Protein AF-A0A820LID2-F1 (afdb_monomer_lite)

Sequence (95 aa):
MTQKAFDCIPQTAVYQYSSTYGYDDKQIIGDTWLITQDEAIMYFTVSNDSLCIPLNGFNYSQNPPTLNSTTVANFVPKILDSSAFDIPEECKNTT

Radius of gyration: 16.75 Å; chains: 1; bounding box: 40×30×42 Å

Secondary structure (DSSP, 8-state):
----TTS---TT-EEEEEEEEEETTEEEEEEEEEEEETTEEEEEEEESSTT--EEEEEEEEETTEEEEEEE--S--SS-S-GGGGSPPGGGSS--

pLDDT: mean 85.97, std 13.56, range [35.44, 96.88]

Foldseek 3Di:
DDPDPPPDQDPQWDWDDWDWDDDDPPIFIWTWTWDDDPQKIKIWIFTPDPVRHTAKMWIAHVVVGDIDIDGDDPDDPDDPDPCVPPDDPVRPPPD

Structure (mmCIF, N/CA/C/O backbone):
data_AF-A0A820LID2-F1
#
_entry.id   AF-A0A820LID2-F1
#
loop_
_atom_site.group_PDB
_atom_site.id
_atom_site.type_symbol
_atom_site.label_atom_id
_atom_site.label_alt_id
_atom_site.label_comp_id
_atom_site.label_asym_id
_atom_site.label_entity_id
_atom_site.label_seq_id
_atom_site.pdbx_PDB_ins_code
_atom_site.Cartn_x
_atom_site.Cartn_y
_atom_site.Cartn_z
_atom_site.occupancy
_atom_site.B_iso_or_equiv
_atom_site.auth_seq_id
_atom_site.auth_comp_id
_atom_site.auth_asym_id
_atom_site.auth_atom_id
_atom_site.pdbx_PDB_model_num
ATOM 1 N N . MET A 1 1 ? -11.649 10.956 13.005 1.00 35.44 1 MET A N 1
ATOM 2 C CA . MET A 1 1 ? -11.919 10.136 11.805 1.00 35.44 1 MET A CA 1
ATOM 3 C C . MET A 1 1 ? -10.721 9.228 11.630 1.00 35.44 1 MET A C 1
ATOM 5 O O . MET A 1 1 ? -9.658 9.725 11.305 1.00 35.44 1 MET A O 1
ATOM 9 N N . THR A 1 2 ? -10.843 7.946 11.962 1.00 36.25 2 THR A N 1
ATOM 10 C CA . THR A 1 2 ? -9.717 7.008 11.893 1.00 36.25 2 THR A CA 1
ATOM 11 C C . TH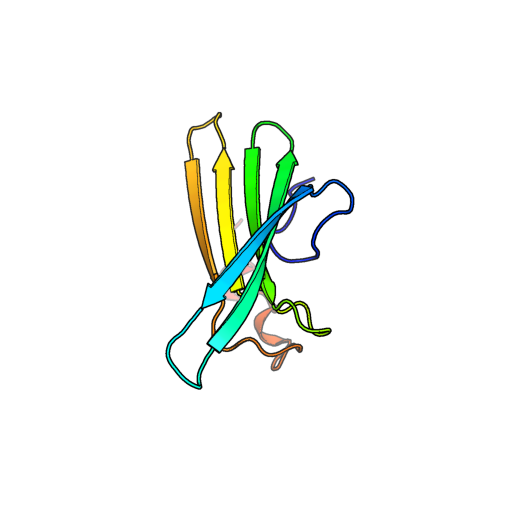R A 1 2 ? -9.546 6.586 10.440 1.00 36.25 2 THR A C 1
ATOM 13 O O . THR A 1 2 ? -10.413 5.904 9.894 1.00 36.25 2 THR A O 1
ATOM 16 N N . GLN A 1 3 ? -8.479 7.055 9.794 1.00 37.50 3 GLN A N 1
ATOM 17 C CA . GLN A 1 3 ? -8.133 6.670 8.430 1.00 37.50 3 GLN A CA 1
ATOM 18 C C . GLN A 1 3 ? -7.918 5.151 8.406 1.00 37.50 3 GLN A C 1
ATOM 20 O O . GLN A 1 3 ? -6.984 4.639 9.024 1.00 37.50 3 GLN A O 1
ATOM 25 N N . LYS A 1 4 ? -8.821 4.417 7.750 1.00 41.44 4 LYS A N 1
ATOM 26 C CA . LYS A 1 4 ? -8.623 2.993 7.490 1.00 41.44 4 LYS A CA 1
ATOM 27 C C . LYS A 1 4 ? -7.450 2.882 6.522 1.00 41.44 4 LYS A C 1
ATOM 29 O O . LYS A 1 4 ? -7.495 3.432 5.423 1.00 41.44 4 LYS A O 1
ATOM 34 N N . ALA A 1 5 ? -6.374 2.233 6.958 1.00 43.53 5 ALA A N 1
ATOM 35 C CA . ALA A 1 5 ? -5.295 1.860 6.061 1.00 43.53 5 ALA A CA 1
ATOM 36 C C . ALA A 1 5 ? -5.911 1.073 4.889 1.00 43.53 5 ALA A C 1
ATOM 38 O O . ALA A 1 5 ? -6.733 0.194 5.138 1.00 43.53 5 ALA A O 1
ATOM 39 N N . PHE A 1 6 ? -5.518 1.411 3.658 1.00 53.94 6 PHE A N 1
ATOM 40 C CA . PHE A 1 6 ? -5.836 0.742 2.382 1.00 53.94 6 PHE A CA 1
ATOM 41 C C . PHE A 1 6 ? -6.954 1.279 1.473 1.00 53.94 6 PHE A C 1
ATOM 43 O O . PHE A 1 6 ? -7.028 0.790 0.350 1.00 53.94 6 PHE A O 1
ATOM 50 N N . ASP A 1 7 ? -7.745 2.298 1.829 1.00 59.41 7 ASP A N 1
ATOM 51 C CA . ASP A 1 7 ? -8.849 2.684 0.923 1.00 59.41 7 ASP A CA 1
ATOM 52 C C . ASP A 1 7 ? -8.386 3.410 -0.360 1.00 59.41 7 ASP A C 1
ATOM 54 O O . ASP A 1 7 ? -8.976 3.181 -1.409 1.00 59.41 7 ASP A O 1
ATOM 58 N N . CYS A 1 8 ? -7.330 4.238 -0.316 1.00 70.75 8 CYS A N 1
ATOM 59 C CA . CYS A 1 8 ? -6.686 4.903 -1.467 1.00 70.75 8 CYS A CA 1
ATOM 60 C C . CYS A 1 8 ? -5.373 5.587 -1.026 1.00 70.75 8 CYS A C 1
ATOM 62 O O . CYS A 1 8 ? -5.226 5.930 0.150 1.00 70.75 8 CYS A O 1
ATOM 64 N N . ILE A 1 9 ? -4.458 5.884 -1.962 1.00 84.25 9 ILE A N 1
ATOM 65 C CA . ILE A 1 9 ? -3.389 6.872 -1.718 1.00 84.25 9 ILE A CA 1
ATOM 66 C C . ILE A 1 9 ? -4.052 8.260 -1.668 1.00 84.25 9 ILE A C 1
ATOM 68 O O . ILE A 1 9 ? -4.673 8.663 -2.656 1.00 84.25 9 ILE A O 1
ATOM 72 N N . PRO A 1 10 ? -3.985 8.999 -0.547 1.00 85.50 10 PRO A N 1
ATOM 73 C CA . PRO A 1 10 ? -4.629 10.299 -0.450 1.00 85.50 10 PRO A CA 1
ATOM 74 C C . PRO A 1 10 ? -3.915 11.322 -1.333 1.00 85.50 10 PRO A C 1
ATOM 76 O O . PRO A 1 10 ? -2.713 11.239 -1.563 1.00 85.50 10 PRO A O 1
ATOM 79 N N . GLN A 1 11 ? -4.639 12.355 -1.762 1.00 86.50 11 GLN A N 1
ATOM 80 C CA . GLN A 1 11 ? -4.062 13.447 -2.559 1.00 86.50 11 GLN A CA 1
ATOM 81 C C . GLN A 1 11 ? -2.951 14.216 -1.829 1.00 86.50 11 GLN A C 1
ATOM 83 O O . GLN A 1 11 ? -2.132 14.868 -2.466 1.00 86.50 11 GLN A O 1
ATOM 88 N N . THR A 1 12 ? -2.926 14.154 -0.497 1.00 87.62 12 THR A N 1
ATOM 89 C CA . THR A 1 12 ? -1.878 14.753 0.338 1.00 87.62 12 THR A CA 1
ATOM 90 C C . THR A 1 12 ? -0.595 13.924 0.379 1.00 87.62 12 THR A C 1
ATOM 92 O O . THR A 1 12 ? 0.385 14.366 0.977 1.00 87.62 12 THR A O 1
ATOM 95 N N . ALA A 1 13 ? -0.589 12.727 -0.213 1.00 92.25 13 ALA A N 1
ATOM 96 C CA . ALA A 1 13 ? 0.576 11.864 -0.223 1.00 92.25 13 ALA A CA 1
ATOM 97 C C . ALA A 1 13 ? 1.687 12.431 -1.113 1.00 92.25 13 ALA A C 1
ATOM 99 O O . ALA A 1 13 ? 1.447 12.958 -2.200 1.00 92.25 13 ALA A O 1
ATOM 100 N N . VAL A 1 14 ? 2.926 12.262 -0.667 1.00 96.25 14 VAL A N 1
ATOM 101 C CA . VAL A 1 14 ? 4.125 12.694 -1.377 1.00 96.25 14 VAL A CA 1
ATOM 102 C C . VAL A 1 14 ? 4.844 11.464 -1.902 1.00 96.25 14 VAL A C 1
ATOM 104 O O . VAL A 1 14 ? 5.303 10.633 -1.116 1.00 96.25 14 VAL A O 1
ATOM 107 N N . TYR A 1 15 ? 4.975 11.354 -3.222 1.00 95.44 15 TYR A N 1
ATOM 108 C CA . TYR A 1 15 ? 5.779 10.305 -3.846 1.00 95.44 15 TYR A CA 1
ATOM 109 C C . TYR A 1 15 ? 7.206 10.318 -3.287 1.00 95.44 15 TYR A C 1
ATOM 111 O O . TYR A 1 15 ? 7.814 11.382 -3.157 1.00 95.44 15 TYR A O 1
ATOM 119 N N . GLN A 1 16 ? 7.732 9.143 -2.949 1.00 96.88 16 GLN A N 1
ATOM 120 C CA . GLN A 1 16 ? 9.080 8.995 -2.406 1.00 96.88 16 GLN A CA 1
ATOM 121 C C . GLN A 1 16 ? 10.012 8.345 -3.425 1.00 96.88 16 GLN A C 1
ATOM 123 O O . GLN A 1 16 ? 11.009 8.942 -3.826 1.00 96.88 16 GLN A O 1
ATOM 128 N N . TYR A 1 17 ? 9.698 7.116 -3.829 1.00 95.38 17 TYR A N 1
ATOM 129 C CA . TYR A 1 17 ? 10.535 6.310 -4.713 1.00 95.38 17 TYR A CA 1
ATOM 130 C C . TYR A 1 17 ? 9.746 5.140 -5.297 1.00 95.38 17 TYR A C 1
ATOM 132 O O . TYR A 1 17 ? 8.673 4.791 -4.805 1.00 95.38 17 TYR A O 1
ATOM 140 N N . SER A 1 18 ? 10.335 4.509 -6.308 1.00 95.75 18 SER A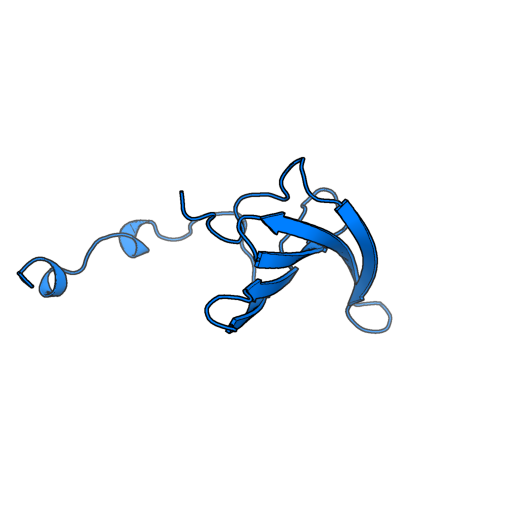 N 1
ATOM 141 C CA . SER A 1 18 ? 9.871 3.252 -6.880 1.00 95.75 18 SER A CA 1
ATOM 142 C C . SER A 1 18 ? 10.824 2.130 -6.473 1.00 95.75 18 SER A C 1
ATOM 144 O O . SER A 1 18 ? 12.036 2.346 -6.368 1.00 95.75 18 SER A O 1
ATOM 146 N N . SER A 1 19 ? 10.278 0.946 -6.230 1.00 91.81 19 SER A N 1
ATOM 147 C CA . SER A 1 19 ? 10.993 -0.242 -5.774 1.00 91.81 19 SER A CA 1
ATOM 148 C C . SER A 1 19 ? 10.630 -1.450 -6.619 1.00 91.81 19 SER A C 1
ATOM 150 O O . SER A 1 19 ? 9.465 -1.680 -6.936 1.00 91.81 19 SER A O 1
ATOM 152 N N . THR A 1 20 ? 11.628 -2.277 -6.908 1.00 92.94 20 THR A N 1
ATOM 153 C CA . THR A 1 20 ? 11.435 -3.580 -7.543 1.00 92.94 20 THR A CA 1
ATOM 154 C C . THR A 1 20 ? 11.360 -4.668 -6.477 1.00 92.94 20 THR A C 1
ATOM 156 O O . THR A 1 20 ? 12.269 -4.813 -5.660 1.00 92.94 20 THR A O 1
ATOM 159 N N . TYR A 1 21 ? 10.293 -5.459 -6.507 1.00 88.25 21 TYR A N 1
ATOM 160 C CA . TYR A 1 21 ? 10.061 -6.607 -5.638 1.00 88.25 21 TYR A CA 1
ATOM 161 C C . TYR A 1 21 ? 10.172 -7.895 -6.451 1.00 88.25 21 TYR A C 1
ATOM 163 O O . TYR A 1 21 ? 9.504 -8.029 -7.470 1.00 88.25 21 TYR A O 1
ATOM 171 N N . GLY A 1 22 ? 10.966 -8.857 -5.982 1.00 88.81 22 GLY A N 1
ATOM 172 C CA . GLY A 1 22 ? 11.162 -10.148 -6.650 1.00 88.81 22 GLY A CA 1
ATOM 173 C C . GLY A 1 22 ? 12.529 -10.284 -7.323 1.00 88.81 22 GLY A C 1
ATOM 174 O O . GLY A 1 22 ? 13.427 -9.478 -7.090 1.00 88.81 22 GLY A O 1
ATOM 175 N N . TYR A 1 23 ? 12.689 -11.335 -8.126 1.00 91.38 23 TYR A N 1
ATOM 176 C CA . TYR A 1 23 ? 13.956 -11.712 -8.762 1.00 91.38 23 TYR A CA 1
ATOM 177 C C . TYR A 1 23 ? 13.722 -12.113 -10.222 1.00 91.38 23 TYR A C 1
ATOM 179 O O . TYR A 1 23 ? 12.664 -12.647 -10.556 1.00 91.38 23 TYR A O 1
ATOM 187 N N . ASP A 1 24 ? 14.719 -11.859 -11.073 1.00 92.19 24 ASP A N 1
ATOM 188 C CA . ASP A 1 24 ? 14.739 -12.231 -12.494 1.00 92.19 24 ASP A CA 1
ATOM 189 C C . ASP A 1 24 ? 13.481 -11.787 -13.262 1.00 92.19 24 ASP A C 1
ATOM 191 O O . ASP A 1 24 ? 13.171 -10.599 -13.294 1.00 92.19 24 ASP A O 1
ATOM 195 N N . ASP A 1 25 ? 12.757 -12.716 -13.882 1.00 90.25 25 ASP A N 1
ATOM 196 C CA . ASP A 1 25 ? 11.545 -12.473 -14.670 1.00 90.25 25 ASP A CA 1
ATOM 197 C C . ASP A 1 25 ? 10.264 -12.383 -13.821 1.00 90.25 25 ASP A C 1
ATOM 199 O O . ASP A 1 25 ? 9.177 -12.147 -14.350 1.00 90.25 25 ASP A O 1
ATOM 203 N N . LYS A 1 26 ? 10.372 -12.540 -12.496 1.00 90.12 26 LYS A N 1
ATOM 204 C CA . LYS A 1 26 ? 9.250 -12.506 -11.547 1.00 90.12 26 LYS A CA 1
ATOM 205 C C . LYS A 1 26 ? 9.357 -11.285 -10.656 1.00 90.12 26 LYS A C 1
ATOM 207 O O . LYS A 1 26 ? 9.589 -11.394 -9.450 1.00 90.12 26 LYS A O 1
ATOM 212 N N . GLN A 1 27 ? 9.204 -10.123 -11.278 1.00 91.31 27 GLN A N 1
ATOM 213 C CA . GLN A 1 27 ? 9.308 -8.834 -10.612 1.00 91.31 27 GLN A CA 1
ATOM 214 C C . GLN A 1 27 ? 7.990 -8.068 -10.650 1.00 91.31 27 GLN A C 1
ATOM 216 O O . GLN A 1 27 ? 7.250 -8.107 -11.632 1.00 91.31 27 GLN A O 1
ATOM 221 N N . ILE A 1 28 ? 7.731 -7.336 -9.573 1.00 90.50 28 ILE A N 1
ATOM 222 C CA . ILE A 1 28 ? 6.671 -6.338 -9.467 1.00 90.50 28 ILE A CA 1
ATOM 223 C C . ILE A 1 28 ? 7.349 -5.010 -9.152 1.00 90.50 28 ILE A C 1
ATOM 225 O O . ILE A 1 28 ? 8.174 -4.932 -8.244 1.00 90.50 28 ILE A O 1
ATOM 229 N N . ILE A 1 29 ? 6.997 -3.967 -9.893 1.00 94.06 29 ILE A N 1
ATOM 230 C CA . ILE A 1 29 ? 7.429 -2.601 -9.596 1.00 94.06 29 ILE A CA 1
ATOM 231 C C . ILE A 1 29 ? 6.347 -1.962 -8.730 1.00 94.06 29 ILE A C 1
ATOM 233 O O . ILE A 1 29 ? 5.162 -2.049 -9.063 1.00 94.06 29 ILE A O 1
ATOM 237 N N . GLY A 1 30 ? 6.741 -1.352 -7.618 1.00 95.19 30 GLY A N 1
ATOM 238 C CA . GLY A 1 30 ? 5.833 -0.660 -6.717 1.00 95.19 30 GLY A CA 1
ATOM 239 C C . GLY A 1 30 ? 6.299 0.748 -6.385 1.00 95.19 30 GLY A C 1
ATOM 240 O O . GLY A 1 30 ? 7.488 0.975 -6.180 1.00 95.19 30 GLY A O 1
ATOM 241 N N . ASP A 1 31 ? 5.354 1.676 -6.293 1.00 95.56 31 ASP A N 1
ATOM 242 C CA . ASP A 1 31 ? 5.610 3.061 -5.913 1.00 95.56 31 ASP A CA 1
ATOM 243 C C . ASP A 1 31 ? 5.258 3.302 -4.456 1.00 95.56 31 ASP A C 1
ATOM 245 O O . ASP A 1 31 ? 4.152 2.983 -4.009 1.00 95.56 31 ASP A O 1
ATOM 249 N N . THR A 1 32 ? 6.196 3.917 -3.744 1.00 95.12 32 THR A N 1
ATOM 250 C CA . THR A 1 32 ? 6.073 4.262 -2.334 1.00 95.12 32 THR A CA 1
ATOM 251 C C . THR A 1 32 ? 5.685 5.724 -2.166 1.00 95.12 32 THR A C 1
ATOM 253 O O . THR A 1 32 ? 6.334 6.636 -2.687 1.00 95.12 32 THR A O 1
ATOM 256 N N . TRP A 1 33 ? 4.667 5.945 -1.345 1.00 94.88 33 TRP A N 1
ATOM 257 C CA . TRP A 1 33 ? 4.103 7.248 -1.027 1.00 94.88 33 TRP A CA 1
ATOM 258 C C . TRP A 1 33 ? 4.186 7.506 0.471 1.00 94.88 33 TRP A C 1
ATOM 260 O O . TRP A 1 33 ? 3.845 6.637 1.271 1.00 94.88 33 TRP A O 1
ATOM 270 N N . LEU A 1 34 ? 4.620 8.705 0.844 1.00 94.81 34 LEU A N 1
ATOM 271 C CA . LEU A 1 34 ? 4.641 9.194 2.218 1.00 94.81 34 LEU A CA 1
ATOM 272 C C . LEU A 1 34 ? 3.355 9.966 2.511 1.00 94.81 34 LEU A C 1
ATOM 274 O O . LEU A 1 34 ? 2.973 10.854 1.755 1.00 94.81 34 LEU A O 1
ATOM 278 N N . ILE A 1 35 ? 2.730 9.679 3.643 1.00 91.94 35 ILE A N 1
ATOM 279 C CA . ILE A 1 35 ? 1.564 10.388 4.160 1.00 91.94 35 ILE A CA 1
ATOM 280 C C . ILE A 1 35 ? 1.889 10.840 5.578 1.00 91.94 35 ILE A C 1
ATOM 282 O O . ILE A 1 35 ? 2.329 10.041 6.402 1.00 91.94 35 ILE A O 1
ATOM 286 N N . THR A 1 36 ? 1.620 12.107 5.874 1.00 90.31 36 THR A N 1
ATOM 287 C CA . THR A 1 36 ? 1.738 12.659 7.225 1.00 90.31 36 THR A CA 1
ATOM 288 C C . THR A 1 36 ? 0.354 13.086 7.699 1.00 90.31 36 THR A C 1
ATOM 290 O O . THR A 1 36 ? -0.310 13.867 7.017 1.00 90.31 36 THR A O 1
ATOM 293 N N . GLN A 1 37 ? -0.090 12.577 8.848 1.00 84.94 37 GLN A N 1
ATOM 294 C CA . GLN A 1 37 ? -1.413 12.866 9.411 1.00 84.94 37 GLN A CA 1
ATOM 295 C C . GLN A 1 37 ? -1.383 12.762 10.934 1.00 84.94 37 GLN A C 1
ATOM 297 O O . GLN A 1 37 ? -0.926 11.749 11.445 1.00 84.94 37 GLN A O 1
ATOM 302 N N . ASP A 1 38 ? -1.904 13.771 11.640 1.00 80.38 38 ASP A N 1
ATOM 303 C CA . ASP A 1 38 ? -2.176 13.738 13.089 1.00 80.38 38 ASP A CA 1
ATOM 304 C C . ASP A 1 38 ? -1.032 13.132 13.941 1.00 80.38 38 ASP A C 1
ATOM 306 O O . ASP A 1 38 ? -1.270 12.302 14.809 1.00 80.38 38 ASP A O 1
ATOM 310 N N . GLU A 1 39 ? 0.221 13.533 13.670 1.00 84.31 39 GLU A N 1
ATOM 311 C CA . GLU A 1 39 ? 1.473 13.044 14.304 1.00 84.31 39 GLU A CA 1
ATOM 312 C C . GLU A 1 39 ? 1.985 11.657 13.864 1.00 84.31 39 GLU A C 1
ATOM 314 O O . GLU A 1 39 ? 3.041 11.207 14.321 1.00 84.31 39 GLU A O 1
ATOM 319 N N . ALA A 1 40 ? 1.297 11.004 12.931 1.00 87.00 40 ALA A N 1
ATOM 320 C CA . ALA A 1 40 ? 1.735 9.773 12.291 1.00 87.00 40 ALA A CA 1
ATOM 321 C C . ALA A 1 40 ? 2.404 10.028 10.932 1.00 87.00 40 ALA A C 1
ATOM 323 O O . ALA A 1 40 ? 2.013 10.904 10.154 1.00 87.00 40 ALA A O 1
ATOM 324 N N . ILE A 1 41 ? 3.411 9.208 10.645 1.00 91.38 41 ILE A N 1
ATOM 325 C CA . ILE A 1 41 ? 4.108 9.105 9.365 1.00 91.38 41 ILE A CA 1
ATOM 326 C C . ILE A 1 41 ? 3.794 7.725 8.808 1.00 91.38 41 ILE A C 1
ATOM 328 O O . ILE A 1 41 ? 4.068 6.710 9.450 1.00 91.38 41 ILE A O 1
ATOM 332 N N . MET A 1 42 ? 3.246 7.677 7.603 1.00 92.06 42 MET A N 1
ATOM 333 C CA . MET A 1 42 ? 2.909 6.430 6.936 1.00 92.06 42 MET A CA 1
ATOM 334 C C . MET A 1 42 ? 3.586 6.340 5.576 1.00 92.06 42 MET A C 1
ATOM 336 O O . MET A 1 42 ? 3.583 7.302 4.816 1.00 92.06 42 MET A O 1
ATOM 340 N N . TYR A 1 43 ? 4.114 5.168 5.253 1.00 92.75 43 TYR A N 1
ATOM 341 C CA . TYR A 1 43 ? 4.575 4.827 3.914 1.00 92.75 43 TYR A CA 1
ATOM 342 C C . TYR A 1 43 ? 3.653 3.762 3.346 1.00 92.75 43 TYR A C 1
ATOM 344 O O . TYR A 1 43 ? 3.410 2.756 4.007 1.00 92.75 43 TYR A O 1
ATOM 352 N N . PHE A 1 44 ? 3.162 3.959 2.130 1.00 91.50 44 PHE A N 1
ATOM 353 C CA . PHE A 1 44 ? 2.345 2.976 1.427 1.00 91.50 44 PHE A CA 1
ATOM 354 C C . PHE A 1 44 ? 2.953 2.677 0.073 1.00 91.50 44 PHE A C 1
ATOM 356 O O . PHE A 1 44 ? 3.235 3.598 -0.689 1.00 91.50 44 PHE A O 1
ATOM 363 N N . THR A 1 45 ? 3.108 1.391 -0.221 1.00 93.25 45 THR A N 1
ATOM 364 C CA . THR A 1 45 ? 3.567 0.916 -1.520 1.00 93.25 45 THR A CA 1
ATOM 365 C C . THR A 1 45 ? 2.415 0.256 -2.259 1.00 93.25 45 THR A C 1
ATOM 367 O O . THR A 1 45 ? 1.788 -0.671 -1.735 1.00 93.25 45 THR A O 1
ATOM 370 N N . VAL A 1 46 ? 2.172 0.690 -3.491 1.00 93.00 46 VAL A N 1
ATOM 371 C CA . VAL A 1 46 ? 1.217 0.068 -4.423 1.00 93.00 46 VAL A CA 1
ATOM 372 C C . VAL A 1 46 ? 1.938 -0.387 -5.688 1.00 93.00 46 VAL A C 1
ATOM 374 O O . VAL A 1 46 ? 3.013 0.130 -5.977 1.00 93.00 46 VAL A O 1
ATOM 377 N N . SER A 1 47 ? 1.381 -1.327 -6.452 1.00 91.88 47 SER A N 1
ATOM 378 C CA . SER A 1 47 ? 1.908 -1.651 -7.782 1.00 91.88 47 SER A CA 1
ATOM 379 C C . SER A 1 47 ? 1.905 -0.408 -8.678 1.00 91.88 47 SER A C 1
ATOM 381 O O . SER A 1 47 ? 0.973 0.391 -8.644 1.00 91.88 47 SER A O 1
ATOM 383 N N . ASN A 1 48 ? 2.963 -0.249 -9.474 1.00 88.88 48 ASN A N 1
ATOM 384 C CA . ASN A 1 48 ? 3.137 0.858 -10.425 1.00 88.88 48 ASN A CA 1
ATOM 385 C C . ASN A 1 48 ? 2.297 0.668 -11.713 1.00 88.88 48 ASN A C 1
ATOM 387 O O . ASN A 1 48 ? 2.257 1.534 -12.581 1.00 88.88 48 ASN A O 1
ATOM 391 N N . ASP A 1 49 ? 1.596 -0.458 -11.849 1.00 83.50 49 ASP A N 1
ATOM 392 C CA . ASP A 1 49 ? 0.649 -0.673 -12.939 1.00 83.50 49 ASP A CA 1
ATOM 393 C C . ASP A 1 49 ? -0.684 0.064 -12.710 1.00 83.50 49 ASP A C 1
ATOM 395 O O . ASP A 1 49 ? -0.962 0.627 -11.652 1.00 83.50 49 ASP A O 1
ATOM 399 N N . SER A 1 50 ? -1.561 0.040 -13.716 1.00 77.50 50 SER A N 1
ATOM 400 C CA . SER A 1 50 ? -2.878 0.687 -13.643 1.00 77.50 50 SER A CA 1
ATOM 401 C C . SER A 1 50 ? -3.814 0.108 -12.574 1.00 77.50 50 SER A C 1
ATOM 403 O O . SER A 1 50 ? -4.919 0.621 -12.408 1.00 77.50 50 SER A O 1
ATOM 405 N N . LEU A 1 51 ? -3.440 -0.997 -11.919 1.00 80.31 51 LEU A N 1
ATOM 406 C CA . LEU A 1 51 ? -4.274 -1.664 -10.924 1.00 80.31 51 LEU A CA 1
ATOM 407 C C . LEU A 1 51 ? -4.046 -1.108 -9.514 1.00 80.31 51 LEU A C 1
ATOM 409 O O . LEU A 1 51 ? -4.923 -1.294 -8.672 1.00 80.31 51 LEU A O 1
ATOM 413 N N . CYS A 1 52 ? -2.919 -0.424 -9.262 1.00 87.62 52 CYS A N 1
ATOM 414 C CA . CYS A 1 52 ? -2.587 0.195 -7.971 1.00 87.62 52 CYS A CA 1
ATOM 415 C C . CYS A 1 52 ? -2.795 -0.757 -6.776 1.00 87.62 52 CYS A C 1
ATOM 417 O O . CYS A 1 52 ? -3.337 -0.375 -5.736 1.00 87.62 52 CYS A O 1
ATOM 419 N N . ILE A 1 53 ? -2.398 -2.021 -6.930 1.00 89.38 53 ILE A N 1
ATOM 420 C CA . ILE A 1 53 ? -2.605 -3.077 -5.940 1.00 89.38 53 ILE A CA 1
ATOM 421 C C . ILE A 1 53 ? -1.759 -2.762 -4.705 1.00 89.38 53 ILE A C 1
ATOM 423 O O . ILE A 1 53 ? -0.550 -2.568 -4.843 1.00 89.38 53 ILE A O 1
ATOM 427 N N . PRO A 1 54 ? -2.330 -2.745 -3.490 1.00 89.94 54 PRO A N 1
ATOM 428 C CA . PRO A 1 54 ? -1.542 -2.544 -2.283 1.00 89.94 54 PRO A CA 1
ATOM 429 C C . PRO A 1 54 ? -0.547 -3.693 -2.098 1.00 89.94 54 PRO A C 1
ATOM 431 O O . PRO A 1 54 ? -0.925 -4.862 -2.152 1.00 89.94 54 PRO A O 1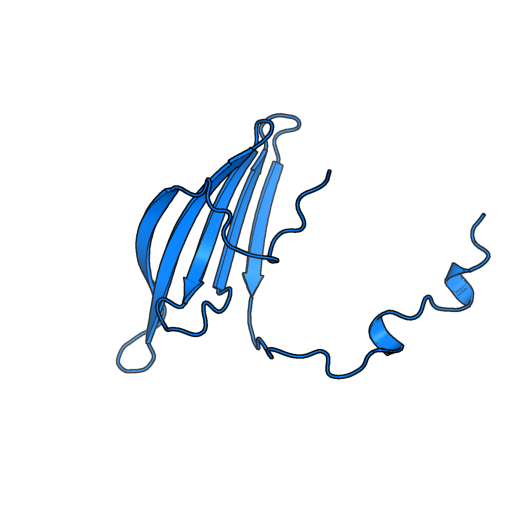
ATOM 434 N N . LEU A 1 55 ? 0.723 -3.356 -1.862 1.00 91.56 55 LEU A N 1
ATOM 435 C CA . LEU A 1 55 ? 1.798 -4.329 -1.645 1.00 91.56 55 LEU A CA 1
ATOM 436 C C . LEU A 1 55 ? 2.201 -4.373 -0.170 1.00 91.56 55 LEU A C 1
ATOM 438 O O . LEU A 1 55 ? 2.242 -5.435 0.451 1.00 91.56 55 LEU A O 1
ATOM 442 N N . ASN A 1 56 ? 2.495 -3.209 0.409 1.00 91.25 56 ASN A N 1
ATOM 443 C CA . ASN A 1 56 ? 2.866 -3.077 1.814 1.00 91.25 56 ASN A CA 1
ATOM 444 C C . ASN A 1 56 ? 2.586 -1.664 2.337 1.00 91.25 56 ASN A C 1
ATOM 446 O O . ASN A 1 56 ? 2.422 -0.719 1.565 1.00 91.25 56 ASN A O 1
ATOM 450 N N . GLY A 1 57 ? 2.555 -1.526 3.658 1.00 90.88 57 GLY A N 1
ATOM 451 C CA . GLY A 1 57 ? 2.479 -0.243 4.333 1.00 90.88 57 GLY A CA 1
ATOM 452 C C . GLY A 1 57 ? 3.174 -0.264 5.689 1.00 90.88 57 GLY A C 1
ATOM 45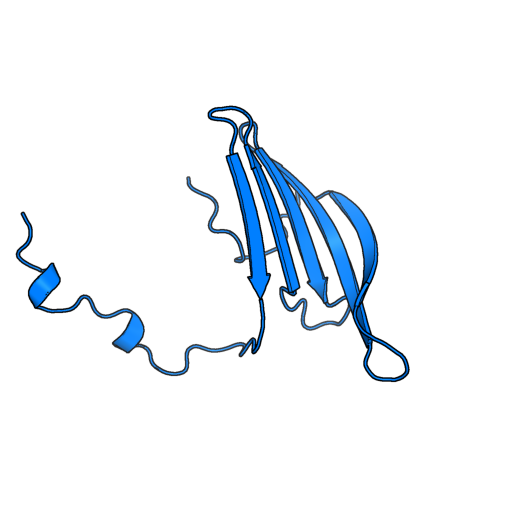3 O O . GLY A 1 57 ? 3.192 -1.281 6.382 1.00 90.88 57 GLY A O 1
ATOM 454 N N . PHE A 1 58 ? 3.729 0.879 6.069 1.00 91.50 58 PHE A N 1
ATOM 455 C CA . PHE A 1 58 ? 4.338 1.135 7.367 1.00 91.50 58 PHE A CA 1
ATOM 456 C C . PHE A 1 58 ? 3.655 2.345 7.983 1.00 91.50 58 PHE A C 1
ATOM 458 O O . PHE A 1 58 ? 3.459 3.346 7.305 1.00 91.50 58 PHE A O 1
ATOM 465 N N . ASN A 1 59 ? 3.309 2.269 9.261 1.00 91.31 59 ASN A N 1
ATOM 466 C CA . ASN A 1 59 ? 2.768 3.387 10.018 1.00 91.31 59 ASN A CA 1
ATOM 467 C C . ASN A 1 59 ? 3.585 3.552 11.294 1.00 91.31 59 ASN A C 1
ATOM 469 O O . ASN A 1 59 ? 3.677 2.627 12.103 1.00 91.31 59 ASN A O 1
ATOM 473 N N . TYR A 1 60 ? 4.162 4.733 11.453 1.00 91.56 60 TYR A N 1
ATOM 474 C CA . TYR A 1 60 ? 4.847 5.160 12.651 1.00 91.56 60 TYR A CA 1
ATOM 475 C C . TYR A 1 60 ? 4.067 6.301 13.304 1.00 91.56 60 TYR A C 1
ATOM 477 O O . TYR A 1 60 ? 3.964 7.386 12.735 1.00 91.56 60 TYR A O 1
ATOM 485 N N . SER A 1 61 ? 3.553 6.067 14.508 1.00 91.00 61 SER A N 1
ATOM 486 C CA . SER A 1 61 ? 2.980 7.108 15.366 1.00 91.00 61 SER A CA 1
ATOM 487 C C . SER A 1 61 ? 3.952 7.432 16.491 1.00 91.00 61 SER A C 1
ATOM 489 O O . SER A 1 61 ? 4.585 6.523 17.030 1.00 91.00 61 SER A O 1
ATOM 491 N N . GLN A 1 62 ? 4.073 8.711 16.852 1.00 85.12 62 GLN A N 1
ATOM 492 C CA . GLN A 1 62 ? 4.932 9.151 17.956 1.00 85.12 62 GLN A CA 1
ATOM 493 C C . GLN A 1 62 ? 4.229 9.133 19.316 1.00 85.12 62 GLN A C 1
ATOM 495 O O . GLN A 1 62 ? 4.911 9.003 20.327 1.00 85.12 62 GLN A O 1
ATOM 500 N N . ASN A 1 63 ? 2.894 9.213 19.363 1.00 84.69 63 ASN A N 1
ATOM 501 C CA . ASN A 1 63 ? 2.137 9.363 20.608 1.00 84.69 63 ASN A CA 1
ATOM 502 C C . ASN A 1 63 ? 0.866 8.488 20.626 1.00 84.69 63 ASN A C 1
ATOM 504 O O . ASN A 1 63 ? -0.169 8.892 20.096 1.00 84.69 63 ASN A O 1
ATOM 508 N N . PRO A 1 64 ? 0.900 7.307 21.271 1.00 85.88 64 PRO A N 1
ATOM 509 C CA . PRO A 1 64 ? 2.085 6.643 21.817 1.00 85.88 64 PRO A CA 1
ATOM 510 C C . PRO A 1 64 ? 3.011 6.109 20.703 1.00 85.88 64 PRO A C 1
ATOM 512 O O . PRO A 1 64 ? 2.514 5.761 19.626 1.00 85.88 64 PRO A O 1
ATOM 515 N N . PRO A 1 65 ? 4.329 5.970 20.957 1.00 88.06 65 PRO A N 1
ATOM 516 C CA . PRO A 1 65 ? 5.268 5.413 19.989 1.00 88.06 65 PRO A CA 1
ATOM 517 C C . PRO A 1 65 ? 4.833 4.020 19.534 1.00 88.06 65 PRO A C 1
ATOM 519 O O . PRO A 1 65 ? 4.849 3.069 20.314 1.00 88.06 65 PRO A O 1
ATOM 522 N N . THR A 1 66 ? 4.434 3.900 18.272 1.00 90.94 66 THR A N 1
ATOM 523 C CA . THR A 1 66 ? 3.938 2.645 17.702 1.00 90.94 66 THR A CA 1
ATOM 524 C C . THR A 1 66 ? 4.459 2.504 16.284 1.00 90.94 66 THR A C 1
ATOM 526 O O . THR A 1 66 ? 4.349 3.437 15.492 1.00 90.94 66 THR A O 1
ATOM 529 N N . LEU A 1 67 ? 4.995 1.330 15.956 1.00 89.94 67 LEU A N 1
ATOM 530 C CA . LEU A 1 67 ? 5.354 0.959 14.593 1.00 89.94 67 LEU A CA 1
ATOM 531 C C . LEU A 1 67 ? 4.505 -0.235 14.171 1.00 89.94 67 LEU A C 1
ATOM 533 O O . LEU A 1 67 ? 4.654 -1.328 14.711 1.00 89.94 67 LEU A O 1
ATOM 537 N N . ASN A 1 68 ? 3.650 -0.019 13.179 1.00 90.06 68 ASN A N 1
ATOM 538 C CA . ASN A 1 68 ? 2.872 -1.066 12.539 1.00 90.06 68 ASN A CA 1
ATOM 539 C C . ASN A 1 68 ? 3.386 -1.265 11.117 1.00 90.06 68 ASN A C 1
ATOM 541 O O . ASN A 1 68 ? 3.676 -0.303 10.406 1.00 90.06 68 ASN A O 1
ATOM 545 N N . SER A 1 69 ? 3.473 -2.520 10.697 1.00 91.19 69 SER A N 1
ATOM 546 C CA . SER A 1 69 ? 3.727 -2.870 9.304 1.00 91.19 69 SER A CA 1
ATOM 547 C C . SER A 1 69 ? 2.639 -3.813 8.821 1.00 91.19 69 SER A C 1
ATOM 549 O O . SER A 1 69 ? 2.058 -4.576 9.596 1.00 91.19 69 SER A O 1
ATOM 551 N N . THR A 1 70 ? 2.317 -3.731 7.541 1.00 90.19 70 THR A N 1
ATOM 552 C CA . THR A 1 70 ? 1.347 -4.613 6.904 1.00 90.19 70 THR A CA 1
ATOM 553 C C . THR A 1 70 ? 1.856 -4.974 5.525 1.00 90.19 70 THR A C 1
ATOM 555 O O . THR A 1 70 ? 2.266 -4.104 4.762 1.00 90.19 70 THR A O 1
ATOM 558 N N . THR A 1 71 ? 1.794 -6.258 5.202 1.00 90.88 71 THR A N 1
ATOM 559 C CA . THR A 1 71 ? 2.108 -6.788 3.877 1.00 90.88 71 THR A CA 1
ATOM 560 C C . THR A 1 71 ? 0.851 -7.433 3.330 1.00 90.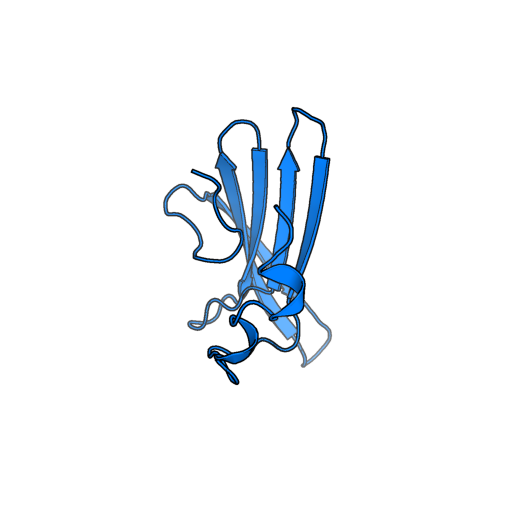88 71 THR A C 1
ATOM 562 O O . THR A 1 71 ? 0.182 -8.185 4.040 1.00 90.88 71 THR A O 1
ATOM 565 N N . VAL A 1 72 ? 0.529 -7.143 2.074 1.00 89.50 72 VAL A N 1
ATOM 566 C CA . VAL A 1 72 ? -0.636 -7.702 1.393 1.00 89.50 72 VAL A CA 1
ATOM 567 C C . VAL A 1 72 ? -0.163 -8.780 0.425 1.00 89.50 72 VAL A C 1
ATOM 569 O O . VAL A 1 72 ? 0.754 -8.576 -0.366 1.00 89.50 72 VAL A O 1
ATOM 572 N N . ALA A 1 73 ? -0.800 -9.944 0.493 1.00 89.25 73 ALA A N 1
ATOM 573 C CA . ALA A 1 73 ? -0.563 -11.065 -0.406 1.00 89.25 73 ALA A CA 1
ATOM 574 C C . ALA A 1 73 ? -1.902 -11.682 -0.821 1.00 89.25 73 ALA A C 1
ATOM 576 O O . ALA A 1 73 ? -2.887 -11.571 -0.093 1.00 89.25 73 ALA A O 1
ATOM 577 N N . ASN A 1 74 ? -1.931 -12.349 -1.980 1.00 90.06 74 ASN A N 1
ATOM 578 C CA . ASN A 1 74 ? -3.135 -12.984 -2.538 1.00 90.06 74 ASN A CA 1
ATOM 579 C C . ASN A 1 74 ? -4.323 -12.016 -2.694 1.00 90.06 74 ASN A C 1
ATOM 581 O O . ASN A 1 74 ? -5.470 -12.378 -2.432 1.00 90.06 74 ASN A O 1
ATOM 585 N N . PHE A 1 75 ? -4.046 -10.773 -3.098 1.00 87.25 75 PHE A N 1
ATOM 586 C CA . PHE A 1 75 ? -5.074 -9.755 -3.276 1.00 87.25 75 PHE A CA 1
ATOM 587 C C . PHE A 1 75 ? -6.073 -10.157 -4.367 1.00 87.25 75 PHE A C 1
ATOM 589 O O . PHE A 1 75 ? -5.694 -10.491 -5.490 1.00 87.25 75 PHE A O 1
ATOM 596 N N . VAL A 1 76 ? -7.361 -10.079 -4.036 1.00 89.06 76 VAL A N 1
ATOM 597 C CA . VAL A 1 76 ? -8.470 -10.280 -4.969 1.00 89.06 76 VAL A CA 1
ATOM 598 C C . VAL A 1 76 ? -9.338 -9.018 -4.923 1.00 89.06 76 VAL A C 1
ATOM 600 O O . VAL A 1 76 ? -9.843 -8.692 -3.849 1.0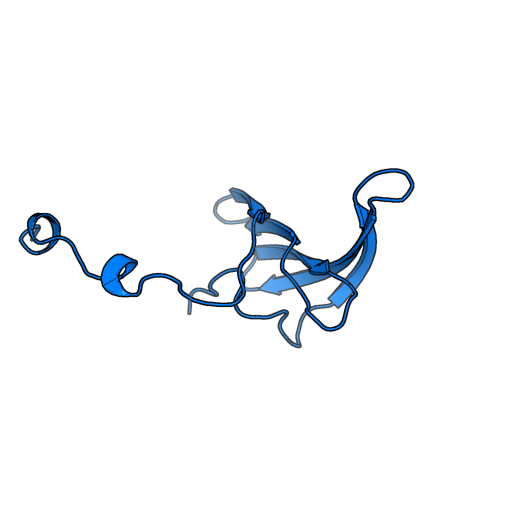0 89.06 76 VAL A O 1
ATOM 603 N N . PRO A 1 77 ? -9.554 -8.307 -6.048 1.00 84.31 77 PRO A N 1
ATOM 604 C CA . PRO A 1 77 ? -10.257 -7.019 -6.073 1.00 84.31 77 PRO A CA 1
ATOM 605 C C . PRO A 1 77 ? -11.789 -7.174 -5.980 1.00 84.31 77 PRO A C 1
ATOM 607 O O . PRO A 1 77 ? -12.534 -6.592 -6.765 1.00 84.31 77 PRO A O 1
ATOM 610 N N . LYS A 1 78 ? -12.279 -8.023 -5.070 1.00 87.19 78 LYS A N 1
ATOM 611 C CA . LYS A 1 78 ? -13.705 -8.215 -4.777 1.00 87.19 78 LYS A CA 1
ATOM 612 C C . LYS A 1 78 ? -13.905 -8.962 -3.461 1.00 87.19 78 LYS A C 1
ATOM 614 O O . LYS A 1 78 ? -13.082 -9.783 -3.066 1.00 87.19 78 LYS A O 1
ATOM 619 N N . ILE A 1 79 ? -15.061 -8.742 -2.846 1.00 90.81 79 ILE A N 1
ATOM 620 C CA . ILE A 1 79 ? -15.555 -9.571 -1.745 1.00 90.81 79 ILE A CA 1
ATOM 621 C C . ILE A 1 79 ? -16.054 -10.893 -2.339 1.00 90.81 79 ILE A C 1
ATOM 623 O O . ILE A 1 79 ? -16.869 -10.888 -3.263 1.00 90.81 79 ILE A O 1
ATOM 627 N N . LEU A 1 80 ? -15.536 -12.018 -1.840 1.00 93.75 80 LEU A N 1
ATOM 628 C CA . LEU A 1 80 ? -15.943 -13.356 -2.290 1.00 93.75 80 LEU A CA 1
ATOM 629 C C . LEU A 1 80 ? -17.185 -13.866 -1.554 1.00 93.75 80 LEU A C 1
ATOM 631 O O . LEU A 1 80 ? -18.015 -14.531 -2.164 1.00 93.75 80 LEU A O 1
ATOM 635 N N . ASP A 1 81 ? -17.305 -13.532 -0.272 1.00 95.50 81 ASP A N 1
ATOM 636 C CA . ASP A 1 81 ? -18.414 -13.917 0.592 1.00 95.50 81 ASP A CA 1
ATOM 637 C C . ASP A 1 81 ? -18.746 -12.747 1.524 1.00 95.50 81 ASP A C 1
ATOM 639 O O . ASP A 1 81 ? -17.910 -12.320 2.322 1.00 95.50 81 ASP A O 1
ATOM 643 N N . SER A 1 82 ? -19.947 -12.184 1.386 1.00 95.06 82 SER A N 1
ATOM 644 C CA . SER A 1 82 ? -20.387 -11.046 2.198 1.00 95.06 82 SER A CA 1
ATOM 645 C C . SER A 1 82 ? -20.766 -11.441 3.623 1.00 95.06 82 SER A C 1
ATOM 647 O O . SER A 1 82 ? -20.778 -10.571 4.489 1.00 95.06 82 SER A O 1
ATOM 649 N N . SER A 1 83 ? -21.037 -12.725 3.884 1.00 95.31 83 SER A N 1
ATOM 650 C CA . SER A 1 83 ? -21.362 -13.199 5.235 1.00 95.31 83 SER A CA 1
ATOM 651 C C . SER A 1 83 ? -20.181 -13.085 6.202 1.00 95.31 83 SER A C 1
ATOM 653 O O . SER A 1 83 ? -20.371 -13.039 7.412 1.00 95.31 83 SER A O 1
ATOM 655 N N . ALA A 1 84 ? -18.956 -12.916 5.685 1.00 92.00 84 ALA A N 1
ATOM 656 C CA . ALA A 1 84 ? -17.771 -12.607 6.485 1.00 92.00 84 ALA A CA 1
ATOM 657 C C . ALA A 1 84 ? -17.896 -11.299 7.296 1.00 92.00 84 ALA A C 1
ATOM 659 O O . ALA A 1 84 ? -17.104 -11.066 8.208 1.00 92.00 84 ALA A O 1
ATOM 660 N N . PHE A 1 85 ? -18.865 -10.441 6.960 1.00 93.44 85 PHE A N 1
ATOM 661 C CA . PHE A 1 85 ? -19.168 -9.207 7.684 1.00 93.44 85 PHE A CA 1
ATOM 662 C C . PHE A 1 85 ? -20.370 -9.335 8.634 1.00 93.44 85 PHE A C 1
ATOM 664 O O . PHE A 1 85 ? -20.671 -8.378 9.351 1.00 93.44 85 PHE A O 1
ATOM 671 N N . ASP A 1 86 ? -21.049 -10.484 8.665 1.00 94.62 86 ASP A N 1
ATOM 672 C CA . ASP A 1 86 ? -22.152 -10.726 9.588 1.00 94.62 86 ASP A CA 1
ATOM 673 C C . ASP A 1 86 ? -21.604 -10.940 11.004 1.00 94.62 86 ASP A C 1
ATOM 675 O O . ASP A 1 86 ? -20.682 -11.723 11.231 1.00 94.62 86 ASP A O 1
ATOM 679 N N . ILE A 1 87 ? -22.178 -10.240 11.985 1.00 91.75 87 ILE A N 1
ATOM 680 C CA . ILE A 1 87 ? -21.791 -10.397 13.391 1.00 91.75 87 ILE A CA 1
ATOM 681 C C . ILE A 1 87 ? -22.285 -11.770 13.883 1.00 91.75 87 ILE A C 1
ATOM 683 O O . ILE A 1 87 ? -23.501 -12.003 13.846 1.00 91.75 87 ILE A O 1
ATOM 687 N N . PRO A 1 88 ? -21.400 -12.654 14.388 1.00 92.81 88 PRO A N 1
ATOM 688 C CA . PRO A 1 88 ? -21.806 -13.938 14.956 1.00 92.81 88 PRO A CA 1
ATOM 689 C C . PRO A 1 88 ? -22.799 -13.764 16.113 1.00 92.81 88 PRO A C 1
ATOM 691 O O . PRO A 1 88 ? -22.667 -12.833 16.907 1.00 92.81 88 PRO A O 1
ATOM 694 N N . GLU A 1 89 ? -23.777 -14.667 16.245 1.00 91.62 89 GLU A N 1
ATOM 695 C CA . GLU A 1 89 ? -24.811 -14.603 17.301 1.00 91.62 89 GLU A CA 1
ATOM 696 C C . GLU A 1 89 ? -24.217 -14.511 18.716 1.00 91.62 89 GLU A C 1
ATOM 698 O O . GLU A 1 89 ? -24.705 -13.761 19.560 1.00 91.62 89 GLU A O 1
ATOM 703 N N . GLU A 1 90 ? -23.111 -15.213 18.958 1.00 90.50 90 GLU A N 1
ATOM 704 C CA . GLU A 1 90 ? -22.353 -15.183 20.214 1.00 90.50 90 GLU A CA 1
ATOM 705 C C . GLU A 1 90 ? -21.823 -13.790 20.591 1.00 90.50 90 GLU A C 1
ATOM 707 O O . GLU A 1 90 ? -21.706 -13.479 21.775 1.00 90.50 90 GLU A O 1
ATOM 712 N N . CYS A 1 91 ? -21.572 -12.922 19.609 1.00 89.56 91 CYS A N 1
ATOM 713 C CA . CYS A 1 91 ? -21.117 -11.548 19.823 1.00 89.56 91 CYS A CA 1
ATOM 714 C C . CYS A 1 91 ? -22.268 -10.541 19.981 1.00 89.56 91 CYS A C 1
ATOM 716 O O . CYS A 1 91 ? -22.017 -9.382 20.306 1.00 89.56 91 CYS A O 1
ATOM 718 N N . LYS A 1 92 ? -23.529 -10.934 19.749 1.00 86.88 92 LYS A N 1
ATOM 719 C CA . LYS A 1 92 ? -24.672 -10.000 19.792 1.00 86.88 92 LYS A CA 1
ATOM 720 C C . LYS A 1 92 ? -25.139 -9.664 21.210 1.00 86.88 92 LYS A C 1
ATOM 722 O O . LYS A 1 92 ? -25.775 -8.632 21.397 1.00 86.88 92 LYS A O 1
ATOM 727 N N . ASN A 1 93 ? -24.803 -10.496 22.199 1.00 79.50 93 ASN A N 1
ATOM 728 C CA . ASN A 1 93 ? -25.303 -10.373 23.575 1.00 79.50 93 ASN A CA 1
ATOM 729 C C . ASN A 1 93 ? -24.239 -9.962 24.608 1.00 79.50 93 ASN A C 1
ATOM 731 O O . ASN A 1 93 ? -24.535 -9.914 25.801 1.00 79.50 93 ASN A O 1
ATOM 735 N N . THR A 1 94 ? -23.011 -9.652 24.188 1.00 63.09 94 THR A N 1
ATOM 736 C CA . THR A 1 94 ? -21.988 -9.066 25.067 1.00 63.09 94 THR A CA 1
ATOM 737 C C . THR A 1 94 ? -22.298 -7.587 25.295 1.00 63.09 94 THR A C 1
ATOM 739 O O . THR A 1 94 ? -21.883 -6.737 24.509 1.00 63.09 94 THR A O 1
ATOM 742 N N . THR A 1 95 ? -23.088 -7.314 26.338 1.00 55.44 95 THR A N 1
ATOM 743 C CA . THR A 1 95 ? -23.317 -5.970 26.901 1.00 55.44 95 THR A CA 1
ATOM 744 C C . THR A 1 95 ? -22.336 -5.712 28.034 1.00 55.44 95 THR A C 1
ATOM 746 O O . THR A 1 95 ? -22.092 -6.668 28.806 1.00 55.44 95 THR A O 1
#

Organism: NCBI:txid392033